Protein AF-A0A942FMG0-F1 (afdb_monomer_lite)

Structure (mmCIF, N/CA/C/O backbone):
data_AF-A0A942FMG0-F1
#
_entry.id   AF-A0A942FMG0-F1
#
loop_
_atom_site.group_PDB
_atom_site.id
_atom_site.type_symbol
_atom_site.label_atom_id
_atom_site.label_alt_id
_atom_site.label_comp_id
_atom_site.label_asym_id
_atom_site.label_entity_id
_atom_site.label_seq_id
_atom_site.pdbx_PDB_ins_code
_atom_site.Cartn_x
_atom_site.Cartn_y
_atom_site.Cartn_z
_atom_site.occupancy
_atom_site.B_iso_or_equiv
_atom_site.auth_seq_id
_atom_site.auth_comp_id
_atom_site.auth_asym_id
_atom_site.auth_atom_id
_atom_site.pdbx_PDB_model_num
ATOM 1 N N . MET A 1 1 ? 15.467 0.549 -13.999 1.00 68.69 1 MET A N 1
ATOM 2 C CA . MET A 1 1 ? 14.833 1.846 -13.618 1.00 68.69 1 MET A CA 1
ATOM 3 C C . MET A 1 1 ? 15.840 3.001 -13.536 1.00 68.69 1 MET A C 1
ATOM 5 O O . MET A 1 1 ? 16.927 2.795 -13.007 1.00 68.69 1 MET A O 1
ATOM 9 N N . ASN A 1 2 ? 15.511 4.201 -14.039 1.00 74.12 2 ASN A N 1
ATOM 10 C CA . ASN A 1 2 ? 16.360 5.401 -13.909 1.00 74.12 2 ASN A CA 1
ATOM 11 C C . ASN A 1 2 ? 15.882 6.300 -12.743 1.00 74.12 2 ASN A C 1
ATOM 13 O O . ASN A 1 2 ? 14.771 6.137 -12.237 1.00 74.12 2 ASN A O 1
ATOM 17 N N . ARG A 1 3 ? 16.703 7.260 -12.303 1.00 71.94 3 ARG A N 1
ATOM 18 C CA . ARG A 1 3 ? 16.367 8.132 -11.160 1.00 71.94 3 ARG A CA 1
ATOM 19 C C . ARG A 1 3 ? 15.080 8.943 -11.369 1.00 71.94 3 ARG A C 1
ATOM 21 O O . ARG A 1 3 ? 14.267 9.017 -10.455 1.00 71.94 3 ARG A O 1
ATOM 28 N N . ALA A 1 4 ? 14.869 9.478 -12.570 1.00 73.06 4 ALA A N 1
ATOM 29 C CA . ALA A 1 4 ? 13.677 10.262 -12.898 1.00 73.06 4 ALA A CA 1
ATOM 30 C C . ALA A 1 4 ? 12.384 9.434 -12.757 1.00 73.06 4 ALA A C 1
ATOM 32 O O . ALA A 1 4 ? 11.411 9.899 -12.175 1.00 73.06 4 ALA A O 1
ATOM 33 N N . THR A 1 5 ? 12.399 8.169 -13.188 1.00 80.06 5 THR A N 1
ATOM 34 C CA . THR A 1 5 ? 11.243 7.264 -13.066 1.00 80.06 5 THR A CA 1
ATOM 35 C C . THR A 1 5 ? 10.892 6.916 -11.615 1.00 80.06 5 THR A C 1
ATOM 37 O O . THR A 1 5 ? 9.720 6.724 -11.298 1.00 80.06 5 THR A O 1
ATOM 40 N N . LEU A 1 6 ? 11.878 6.876 -10.711 1.00 78.69 6 LEU A N 1
ATOM 41 C CA . LEU A 1 6 ? 11.636 6.661 -9.279 1.00 78.69 6 LEU A CA 1
ATOM 42 C C . LEU A 1 6 ? 11.026 7.901 -8.615 1.00 78.69 6 LEU A C 1
ATOM 44 O O . LEU A 1 6 ? 10.077 7.777 -7.844 1.00 78.69 6 LEU A O 1
ATOM 48 N N . GLU A 1 7 ? 11.531 9.089 -8.950 1.00 83.06 7 GLU A N 1
ATOM 49 C CA . GLU A 1 7 ? 11.003 10.364 -8.448 1.00 83.06 7 GLU A CA 1
ATOM 50 C C . GLU A 1 7 ? 9.549 10.580 -8.907 1.00 83.06 7 GLU A C 1
ATOM 52 O O . GLU A 1 7 ? 8.682 10.941 -8.108 1.00 83.06 7 GLU A O 1
ATOM 57 N N . GLU A 1 8 ? 9.240 10.270 -10.169 1.00 85.31 8 GLU A N 1
ATOM 58 C CA . GLU A 1 8 ? 7.866 10.289 -10.676 1.00 85.31 8 GLU A CA 1
ATOM 59 C C . GLU A 1 8 ? 6.959 9.307 -9.922 1.00 85.31 8 GLU A C 1
ATOM 61 O O . GLU A 1 8 ? 5.857 9.681 -9.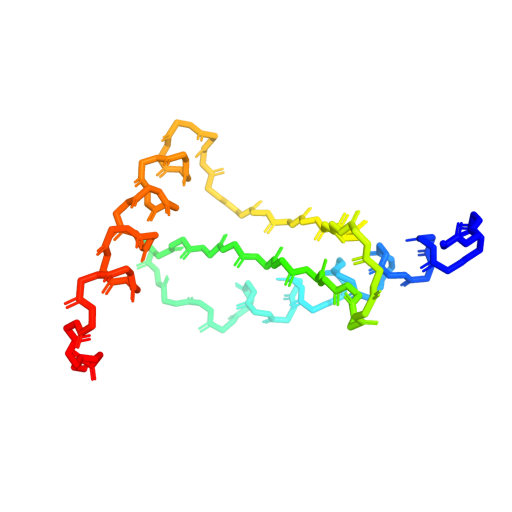503 1.00 85.31 8 GLU A O 1
ATOM 66 N N . ALA A 1 9 ? 7.419 8.069 -9.708 1.00 84.19 9 ALA A N 1
ATOM 67 C CA . ALA A 1 9 ? 6.667 7.064 -8.965 1.00 84.19 9 ALA A CA 1
ATOM 68 C C . ALA A 1 9 ? 6.383 7.524 -7.529 1.00 84.19 9 ALA A C 1
ATOM 70 O O . ALA A 1 9 ? 5.262 7.373 -7.043 1.00 84.19 9 ALA A O 1
ATOM 71 N N . GLU A 1 10 ? 7.353 8.149 -6.863 1.00 85.88 10 GLU A N 1
ATOM 72 C CA . GLU A 1 10 ? 7.196 8.672 -5.510 1.00 85.88 10 GLU A CA 1
ATOM 73 C C . GLU A 1 10 ? 6.157 9.802 -5.438 1.00 85.88 10 GLU A C 1
ATOM 75 O O . GLU A 1 10 ? 5.262 9.771 -4.587 1.00 85.88 10 GLU A O 1
ATOM 80 N N . VAL A 1 11 ? 6.210 10.770 -6.360 1.00 89.25 11 VAL A N 1
ATOM 81 C CA . VAL A 1 11 ? 5.229 11.868 -6.432 1.00 89.25 11 VAL 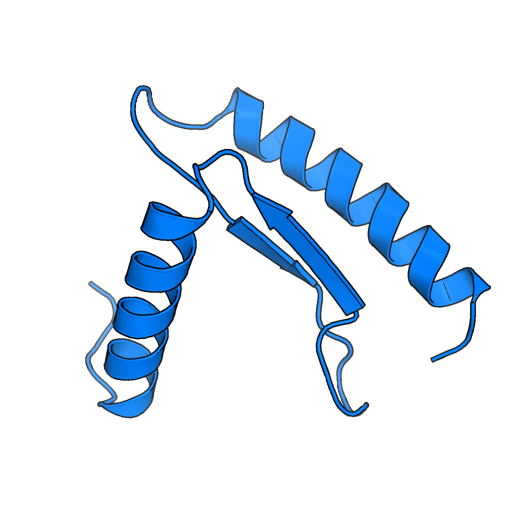A CA 1
ATOM 82 C C . VAL A 1 11 ? 3.814 11.322 -6.630 1.00 89.25 11 VAL A C 1
ATOM 84 O O . VAL A 1 11 ? 2.868 11.754 -5.960 1.00 89.25 11 VAL A O 1
ATOM 87 N N . LYS A 1 12 ? 3.650 10.340 -7.524 1.00 89.69 12 LYS A N 1
ATOM 88 C CA . LYS A 1 12 ? 2.355 9.688 -7.759 1.00 89.69 12 LYS A CA 1
ATOM 89 C C . LYS A 1 12 ? 1.898 8.895 -6.536 1.00 89.69 12 LYS A C 1
ATOM 91 O O . LYS A 1 12 ? 0.737 9.019 -6.152 1.00 89.69 12 LYS A O 1
ATOM 96 N N . CYS A 1 13 ? 2.800 8.157 -5.894 1.00 89.31 13 CYS A N 1
ATOM 97 C CA . CYS A 1 13 ? 2.524 7.374 -4.691 1.00 89.31 13 CYS A CA 1
ATOM 98 C C . CYS A 1 13 ? 1.991 8.259 -3.557 1.00 89.31 13 CYS A C 1
ATOM 100 O O . CYS A 1 13 ? 0.937 7.970 -2.990 1.00 89.31 13 CYS A O 1
ATOM 102 N N . ARG A 1 14 ? 2.638 9.404 -3.295 1.00 89.19 14 ARG A N 1
ATOM 103 C CA . ARG A 1 14 ? 2.164 10.375 -2.294 1.00 89.19 14 ARG A CA 1
ATOM 104 C C . ARG A 1 14 ? 0.769 10.900 -2.620 1.00 89.19 14 ARG A C 1
ATOM 106 O O . ARG A 1 14 ? -0.098 10.899 -1.750 1.00 89.19 14 ARG A O 1
ATOM 113 N N . ARG A 1 15 ? 0.531 11.303 -3.874 1.00 91.94 15 ARG A N 1
ATOM 114 C CA . ARG A 1 15 ? -0.782 11.806 -4.309 1.00 91.94 15 ARG A CA 1
ATOM 115 C C . ARG A 1 15 ? -1.884 10.763 -4.115 1.00 91.94 15 ARG A C 1
ATOM 117 O O . ARG A 1 15 ? -2.949 11.107 -3.611 1.00 91.94 15 ARG A O 1
ATOM 124 N N . ILE A 1 16 ? -1.639 9.513 -4.504 1.00 92.31 16 ILE A N 1
ATOM 125 C CA . ILE A 1 16 ? -2.604 8.418 -4.338 1.00 92.31 16 ILE A CA 1
ATOM 126 C C . ILE A 1 16 ? -2.835 8.143 -2.849 1.00 92.31 16 ILE A C 1
ATOM 128 O O . ILE A 1 16 ? -3.982 8.059 -2.424 1.00 92.31 16 ILE A O 1
ATOM 132 N N . GLY A 1 17 ? -1.772 8.092 -2.042 1.00 91.69 17 GLY A N 1
ATOM 133 C CA . GLY A 1 17 ? -1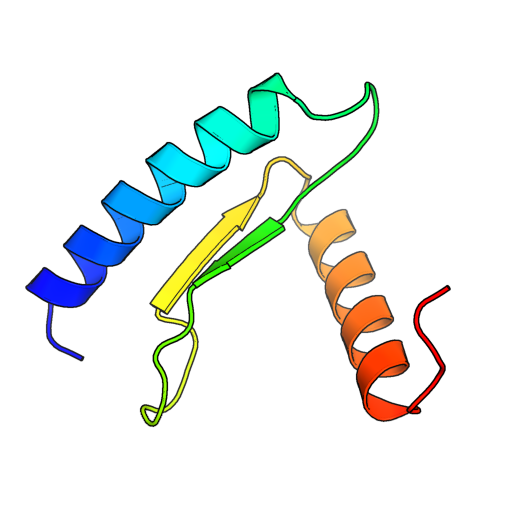.875 7.906 -0.594 1.00 91.69 17 GLY A CA 1
ATOM 134 C C . GLY A 1 17 ? -2.730 8.977 0.088 1.00 91.69 17 GLY A C 1
ATOM 135 O O . GLY A 1 17 ? -3.548 8.654 0.944 1.00 91.69 17 GLY A O 1
ATOM 136 N N . THR A 1 18 ? -2.612 10.242 -0.327 1.00 91.38 18 THR A N 1
ATOM 137 C CA . THR A 1 18 ? -3.479 11.322 0.171 1.00 91.38 18 THR A CA 1
ATOM 138 C C . THR A 1 18 ? -4.945 11.130 -0.214 1.00 91.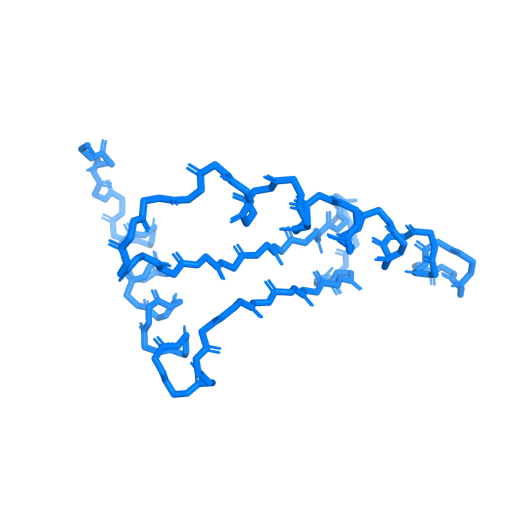38 18 THR A C 1
ATOM 140 O O . THR A 1 18 ? -5.817 11.471 0.579 1.00 91.38 18 THR A O 1
ATOM 143 N N . LEU A 1 19 ? -5.235 10.623 -1.415 1.00 92.88 19 LEU A N 1
ATOM 144 C CA . LEU A 1 19 ? -6.611 10.363 -1.846 1.00 92.88 19 LEU A CA 1
ATOM 145 C C . LEU A 1 19 ? -7.215 9.199 -1.059 1.00 92.88 19 LEU A C 1
ATOM 147 O O . LEU A 1 19 ? -8.258 9.377 -0.446 1.00 92.88 19 LEU A O 1
ATOM 151 N N . ILE A 1 20 ? -6.505 8.069 -0.984 1.00 91.06 20 ILE A N 1
ATOM 152 C CA . ILE A 1 20 ? -6.939 6.903 -0.203 1.00 91.06 20 ILE A CA 1
ATOM 153 C C . ILE A 1 20 ? -7.185 7.310 1.249 1.00 91.06 20 ILE A C 1
ATOM 155 O O . ILE A 1 20 ? -8.244 7.028 1.793 1.00 91.06 20 ILE A O 1
ATOM 159 N N . GLY A 1 21 ? -6.251 8.042 1.863 1.00 89.75 21 GLY A N 1
ATOM 160 C CA . GLY A 1 21 ? -6.370 8.459 3.258 1.00 89.75 21 GLY A CA 1
ATOM 161 C C . GLY A 1 21 ? -7.616 9.295 3.576 1.00 89.75 21 GLY A C 1
ATOM 162 O O . GLY A 1 21 ? -8.046 9.285 4.725 1.00 89.75 21 GLY A O 1
ATOM 163 N N . LYS A 1 22 ? -8.211 9.991 2.596 1.00 90.75 22 LYS A N 1
ATOM 164 C CA . LYS A 1 22 ? -9.460 10.751 2.789 1.00 90.75 22 LYS A CA 1
ATOM 165 C C . LYS A 1 22 ? -10.702 9.864 2.834 1.00 90.75 22 LYS A C 1
ATOM 167 O O . LYS A 1 22 ? -11.653 10.218 3.520 1.00 90.75 22 LYS A O 1
ATOM 172 N N . ASP A 1 23 ? -10.665 8.736 2.138 1.00 93.06 23 ASP A N 1
ATOM 173 C CA . ASP A 1 23 ? -11.806 7.831 1.981 1.00 93.06 23 ASP A CA 1
ATOM 174 C C . ASP A 1 23 ? -11.709 6.606 2.909 1.00 93.06 23 ASP A C 1
ATOM 176 O O . ASP A 1 23 ? -12.580 5.735 2.908 1.00 93.06 23 ASP A O 1
ATOM 180 N N . MET A 1 24 ? -10.645 6.523 3.715 1.00 91.44 24 MET A N 1
ATOM 181 C CA . MET A 1 24 ? -10.408 5.398 4.614 1.00 91.44 24 MET A CA 1
ATOM 182 C C . MET A 1 24 ? -11.394 5.383 5.790 1.00 91.44 24 MET A C 1
ATOM 184 O O . MET A 1 24 ? -11.572 6.405 6.461 1.00 91.44 24 MET A O 1
ATOM 188 N N . PRO A 1 25 ? -11.978 4.217 6.121 1.00 90.62 25 PRO A N 1
ATOM 189 C CA . PRO A 1 25 ? -12.783 4.074 7.325 1.00 90.62 25 PRO A CA 1
ATOM 190 C C . PRO A 1 25 ? -11.964 4.356 8.593 1.00 90.62 25 PRO A C 1
ATOM 192 O O . PRO A 1 25 ? -10.766 4.067 8.670 1.00 90.62 25 PRO A O 1
ATOM 195 N N . ALA A 1 26 ? -12.623 4.880 9.627 1.00 88.38 26 ALA A N 1
ATOM 196 C CA . ALA A 1 26 ? -11.974 5.142 10.907 1.00 88.38 26 ALA A CA 1
ATOM 197 C C . ALA A 1 26 ? -11.382 3.853 11.508 1.00 88.38 26 ALA A C 1
ATOM 199 O O . ALA A 1 26 ? -12.041 2.815 11.552 1.00 88.38 26 ALA A O 1
ATOM 200 N N . GLY A 1 27 ? -10.133 3.931 11.978 1.00 87.81 27 GLY A N 1
ATOM 201 C CA . GLY A 1 27 ? -9.412 2.797 12.568 1.00 87.81 27 GLY A CA 1
ATOM 202 C C . GLY A 1 27 ? -8.774 1.837 11.559 1.00 87.81 27 GLY A C 1
ATOM 203 O O . GLY A 1 27 ? -8.163 0.858 11.977 1.00 87.81 27 GLY A O 1
ATOM 204 N N . TRP A 1 28 ? -8.882 2.106 10.254 1.00 88.62 28 TRP A N 1
ATOM 205 C CA . TRP A 1 28 ? -8.273 1.272 9.223 1.00 88.62 28 TRP A CA 1
ATOM 206 C C . TRP A 1 28 ? -6.925 1.806 8.747 1.00 88.62 28 TRP A C 1
ATOM 208 O O . TRP A 1 28 ? -6.673 3.009 8.648 1.00 88.62 28 TRP A O 1
ATOM 218 N N . GLY A 1 29 ? -6.067 0.854 8.409 1.00 87.12 29 GLY A N 1
ATOM 219 C CA . GLY A 1 29 ? -4.740 1.070 7.873 1.00 87.12 29 GLY A CA 1
ATOM 220 C C . GLY A 1 29 ? -4.643 0.732 6.393 1.00 87.12 29 GLY A C 1
ATOM 221 O O . GLY A 1 29 ? -5.355 -0.150 5.920 1.00 87.12 29 GLY A O 1
ATOM 222 N N . PHE A 1 30 ? -3.745 1.385 5.661 1.00 88.69 30 PHE A N 1
ATOM 223 C CA . PHE A 1 30 ? -3.420 1.010 4.291 1.00 88.69 30 PHE A CA 1
ATOM 224 C C . PHE A 1 30 ? -1.916 1.051 4.036 1.00 88.69 30 PHE A C 1
ATOM 226 O O . PHE A 1 30 ? -1.146 1.769 4.677 1.00 88.69 30 PHE A O 1
ATOM 233 N N . THR A 1 31 ? -1.502 0.284 3.036 1.00 88.00 31 THR A N 1
ATOM 234 C CA . THR A 1 31 ? -0.187 0.407 2.420 1.00 88.00 31 THR A CA 1
ATOM 235 C C . THR A 1 31 ? -0.352 0.391 0.914 1.00 88.00 31 THR A C 1
ATOM 237 O O . THR A 1 31 ? -1.023 -0.474 0.359 1.00 88.00 31 THR A O 1
ATOM 240 N N . LEU A 1 32 ? 0.252 1.379 0.266 1.00 88.50 32 LEU A N 1
ATOM 241 C CA . LEU A 1 32 ? 0.331 1.498 -1.177 1.00 88.50 32 LEU A CA 1
ATOM 242 C C . LEU A 1 32 ? 1.725 1.065 -1.617 1.00 88.50 32 LEU A C 1
ATOM 244 O O . LEU A 1 32 ? 2.718 1.620 -1.150 1.00 88.50 32 LEU A O 1
ATOM 248 N N . ILE A 1 33 ? 1.787 0.095 -2.523 1.00 85.44 33 ILE A N 1
ATOM 249 C CA . ILE A 1 33 ? 3.028 -0.404 -3.114 1.00 85.44 33 ILE A CA 1
ATO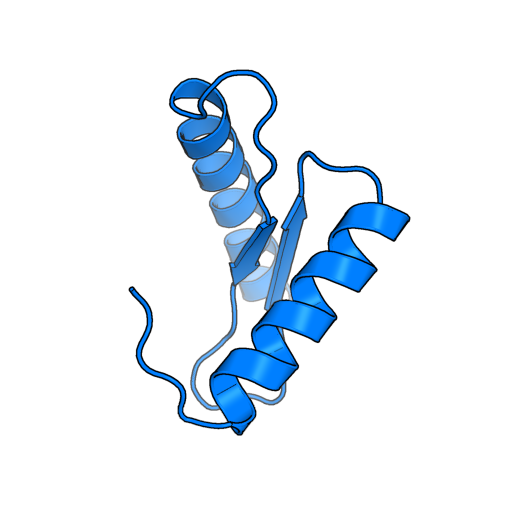M 250 C C . ILE A 1 33 ? 2.928 -0.190 -4.620 1.00 85.44 33 ILE A C 1
ATOM 252 O O . ILE A 1 33 ? 2.005 -0.696 -5.255 1.00 85.44 33 ILE A O 1
ATOM 256 N N . LEU A 1 34 ? 3.876 0.551 -5.191 1.00 84.38 34 LEU A N 1
ATOM 257 C CA . LEU A 1 34 ? 4.040 0.646 -6.637 1.00 84.38 34 LEU A CA 1
ATOM 258 C C . LEU A 1 34 ? 5.215 -0.235 -7.049 1.00 84.38 34 LEU A C 1
ATOM 260 O O . LEU A 1 34 ? 6.313 -0.131 -6.499 1.00 84.38 34 LEU A O 1
ATOM 264 N N . THR A 1 35 ? 4.972 -1.104 -8.020 1.00 80.25 35 THR A N 1
ATOM 265 C CA . THR A 1 35 ? 5.962 -2.033 -8.562 1.00 80.25 35 THR A CA 1
ATOM 266 C C . THR A 1 35 ? 6.052 -1.857 -10.072 1.00 80.25 35 THR A C 1
ATOM 268 O O . THR A 1 35 ? 5.039 -1.602 -10.728 1.00 80.25 35 THR A O 1
ATOM 271 N N . SER A 1 36 ? 7.256 -1.962 -10.631 1.00 75.25 36 SER A N 1
ATOM 272 C CA . SER A 1 36 ? 7.451 -1.942 -12.079 1.00 75.25 36 SER A CA 1
ATOM 273 C C . SER A 1 36 ? 7.173 -3.314 -12.673 1.00 75.25 36 SER A C 1
ATOM 275 O O . SER A 1 36 ? 7.688 -4.321 -12.189 1.00 75.25 36 SER A O 1
ATOM 277 N N . PHE A 1 37 ? 6.428 -3.361 -13.772 1.00 70.94 37 PHE A N 1
ATOM 278 C CA . PHE A 1 37 ? 6.274 -4.590 -14.541 1.00 70.94 37 PHE A CA 1
ATOM 279 C C . PHE A 1 37 ? 7.595 -4.953 -15.236 1.00 70.94 37 PHE A C 1
ATOM 281 O O . PHE A 1 37 ? 8.160 -4.1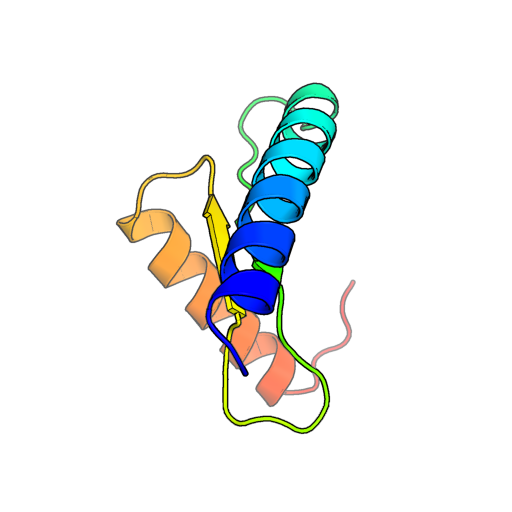29 -15.950 1.00 70.94 37 PHE A O 1
ATOM 288 N N . GLY A 1 38 ? 8.071 -6.186 -15.042 1.00 63.50 38 GLY A N 1
ATOM 289 C CA . GLY A 1 38 ? 9.206 -6.755 -15.785 1.00 63.50 38 GLY A CA 1
ATOM 290 C C . GLY A 1 38 ? 10.615 -6.413 -15.279 1.00 63.50 38 GLY A C 1
ATOM 291 O O . GLY A 1 38 ? 11.562 -7.029 -15.753 1.00 63.50 38 GLY A O 1
ATOM 292 N N . ASP A 1 39 ? 10.762 -5.506 -14.309 1.00 56.62 39 ASP A N 1
ATOM 293 C CA . ASP A 1 39 ? 12.042 -5.173 -13.660 1.00 56.62 39 ASP A CA 1
ATOM 294 C C . ASP A 1 39 ? 12.048 -5.680 -12.200 1.00 56.62 39 ASP A C 1
ATOM 296 O O . ASP A 1 39 ? 11.013 -5.697 -11.529 1.00 56.62 39 ASP A O 1
ATOM 300 N N . ASN A 1 40 ? 13.219 -6.104 -11.705 1.00 55.41 40 ASN A N 1
ATOM 301 C CA . ASN A 1 40 ? 13.419 -6.700 -10.375 1.00 55.41 40 ASN A CA 1
ATOM 302 C C . ASN A 1 40 ? 13.129 -5.713 -9.219 1.00 55.41 40 ASN A C 1
ATOM 304 O O . ASN A 1 40 ? 14.052 -5.131 -8.651 1.00 55.41 40 ASN A O 1
ATOM 308 N N . GLY A 1 41 ? 11.863 -5.579 -8.816 1.00 60.22 41 GLY A N 1
ATOM 309 C CA . GLY A 1 41 ? 11.489 -5.140 -7.466 1.00 60.22 41 GLY A CA 1
ATOM 310 C C . GLY A 1 41 ? 10.613 -3.890 -7.348 1.00 60.22 41 GLY A C 1
ATOM 311 O O . GLY A 1 41 ? 10.283 -3.208 -8.317 1.00 60.22 41 GLY A O 1
ATOM 312 N N . TYR A 1 42 ? 10.218 -3.617 -6.100 1.00 58.53 42 TYR A N 1
ATOM 313 C CA . TYR A 1 42 ? 9.347 -2.506 -5.716 1.00 58.53 42 TYR A CA 1
ATOM 314 C C . TYR A 1 42 ? 9.969 -1.147 -6.051 1.00 58.53 42 TYR A C 1
ATOM 316 O O . TYR A 1 42 ? 11.123 -0.884 -5.714 1.00 58.53 42 TYR A O 1
ATOM 324 N N . SER A 1 43 ? 9.180 -0.260 -6.656 1.00 65.00 43 SER A N 1
ATOM 325 C CA . SER A 1 43 ? 9.618 1.086 -7.035 1.00 65.00 43 SER A CA 1
ATOM 326 C C . SER A 1 43 ? 9.472 2.076 -5.877 1.00 65.00 43 SER A C 1
ATOM 328 O O . SER A 1 43 ? 10.339 2.918 -5.674 1.00 65.00 43 SER A O 1
ATOM 330 N N . THR A 1 44 ? 8.381 1.989 -5.105 1.00 73.88 44 THR A N 1
ATOM 331 C CA . THR A 1 44 ? 8.138 2.838 -3.925 1.00 73.88 44 THR A CA 1
ATOM 332 C C . THR A 1 44 ? 6.983 2.289 -3.076 1.00 73.88 44 THR A C 1
ATOM 334 O O . THR A 1 44 ? 6.124 1.567 -3.592 1.00 73.88 44 THR A O 1
ATOM 337 N N . TYR A 1 45 ? 6.940 2.629 -1.783 1.00 80.88 45 TYR A N 1
ATOM 338 C CA . TYR A 1 45 ? 5.805 2.315 -0.910 1.00 80.88 45 TYR A CA 1
ATOM 339 C C . TYR A 1 45 ? 5.467 3.465 0.049 1.00 80.88 45 TYR A C 1
ATOM 341 O O . TYR A 1 45 ? 6.334 4.254 0.425 1.00 80.88 45 TYR A O 1
ATOM 349 N N . LEU A 1 46 ? 4.201 3.535 0.465 1.00 84.38 46 LEU A N 1
ATOM 350 C CA . LEU A 1 46 ? 3.682 4.476 1.459 1.00 84.38 46 LEU A CA 1
ATOM 351 C C . LEU A 1 46 ? 2.697 3.758 2.383 1.00 84.38 46 LEU A C 1
ATOM 353 O O . LEU A 1 46 ? 1.884 2.966 1.917 1.00 84.38 46 LEU A O 1
ATOM 357 N N . SER A 1 47 ? 2.748 4.051 3.682 1.00 84.00 47 SER A N 1
ATOM 358 C CA . SER A 1 47 ? 1.835 3.498 4.689 1.00 84.00 47 SER A CA 1
ATOM 359 C C . SER A 1 47 ? 1.379 4.579 5.664 1.00 84.00 47 SER A C 1
ATOM 361 O O . SER A 1 47 ? 2.162 5.474 5.986 1.00 84.00 47 SER A O 1
ATOM 363 N N . ASN A 1 48 ? 0.141 4.478 6.154 1.00 85.12 48 ASN A N 1
ATOM 364 C CA . ASN A 1 48 ? -0.361 5.289 7.268 1.00 85.12 48 ASN A CA 1
ATOM 365 C C . ASN A 1 48 ? -0.327 4.555 8.627 1.00 85.12 48 ASN A C 1
ATOM 367 O O . ASN A 1 48 ? -0.721 5.137 9.636 1.00 85.12 48 ASN A O 1
ATOM 371 N N . CYS A 1 49 ? 0.140 3.305 8.671 1.00 85.50 49 CYS A N 1
ATOM 372 C CA . CYS A 1 49 ? 0.216 2.509 9.898 1.00 85.50 49 CYS A CA 1
ATOM 373 C C . CYS A 1 49 ? 1.618 2.507 10.499 1.00 85.50 49 CYS A C 1
ATOM 375 O O . CYS A 1 49 ? 2.621 2.761 9.823 1.00 85.50 49 CYS A O 1
ATOM 377 N N . GLN A 1 50 ? 1.702 2.100 11.767 1.00 86.12 50 GLN A N 1
ATOM 378 C CA . GLN A 1 50 ? 2.989 1.829 12.387 1.00 86.12 50 GLN A CA 1
ATOM 379 C C . GLN A 1 50 ? 3.702 0.667 11.683 1.00 86.12 50 GLN A C 1
ATOM 381 O O . GLN A 1 50 ? 3.097 -0.307 11.229 1.00 86.12 50 GLN A O 1
ATOM 386 N N . ARG A 1 51 ? 5.033 0.770 11.603 1.00 83.88 51 ARG A N 1
ATOM 387 C CA . ARG A 1 51 ? 5.888 -0.209 10.918 1.00 83.88 51 ARG A CA 1
ATOM 388 C C . ARG A 1 51 ? 5.671 -1.661 11.392 1.00 83.88 51 ARG A C 1
ATOM 390 O O . ARG A 1 51 ? 5.613 -2.525 10.517 1.00 83.88 51 ARG A O 1
ATOM 397 N N . PRO A 1 52 ? 5.552 -1.966 12.703 1.00 88.19 52 PRO A N 1
ATOM 398 C CA . PRO A 1 52 ? 5.357 -3.343 13.163 1.00 88.19 52 PRO A CA 1
ATOM 399 C C . PRO A 1 52 ? 4.046 -3.958 12.662 1.00 88.19 52 PRO A C 1
ATOM 401 O O . PRO A 1 52 ? 4.052 -5.087 12.169 1.00 88.19 52 PRO A O 1
ATOM 404 N N . ASP A 1 53 ? 2.954 -3.192 12.713 1.00 89.06 53 ASP A N 1
ATOM 405 C CA . ASP A 1 53 ? 1.634 -3.635 12.256 1.00 89.06 53 ASP A CA 1
ATOM 406 C C . ASP A 1 53 ? 1.644 -3.920 10.755 1.00 89.06 53 ASP A C 1
ATOM 408 O O . ASP A 1 53 ? 1.123 -4.943 10.307 1.00 89.06 53 ASP A O 1
ATOM 412 N N . MET A 1 54 ? 2.326 -3.072 9.975 1.00 88.56 54 MET A N 1
ATOM 413 C CA . MET A 1 54 ? 2.448 -3.309 8.539 1.00 88.56 54 MET A CA 1
ATOM 414 C C . MET A 1 54 ? 3.240 -4.553 8.188 1.00 88.56 54 MET A C 1
ATOM 416 O O . MET A 1 54 ? 2.852 -5.274 7.275 1.00 88.56 54 MET A O 1
ATOM 420 N N . ILE A 1 55 ? 4.349 -4.814 8.882 1.00 89.31 55 ILE A N 1
ATOM 421 C CA . ILE A 1 55 ? 5.148 -6.016 8.624 1.00 89.31 55 ILE A CA 1
ATOM 422 C C . ILE A 1 55 ? 4.299 -7.264 8.865 1.00 89.31 55 ILE A C 1
ATOM 424 O O . ILE A 1 55 ? 4.348 -8.198 8.066 1.00 89.31 55 ILE A O 1
ATOM 428 N N . LYS A 1 56 ? 3.505 -7.272 9.941 1.00 90.69 56 LYS A N 1
ATOM 429 C CA . LYS A 1 56 ? 2.600 -8.380 10.244 1.00 90.69 56 LYS A CA 1
ATOM 430 C C . LYS A 1 56 ? 1.538 -8.547 9.154 1.00 90.69 56 LYS A C 1
ATOM 432 O O . LYS A 1 56 ? 1.417 -9.635 8.602 1.00 90.69 56 LYS A O 1
ATOM 437 N N . ALA A 1 57 ? 0.847 -7.468 8.787 1.00 89.56 57 ALA A N 1
ATOM 438 C CA . ALA A 1 57 ? -0.197 -7.501 7.764 1.00 89.56 57 ALA A CA 1
ATOM 439 C C . ALA A 1 57 ? 0.327 -7.948 6.386 1.00 89.56 57 ALA A C 1
ATOM 441 O O . ALA A 1 57 ? -0.327 -8.731 5.703 1.00 89.56 57 ALA A O 1
ATOM 442 N N . LEU A 1 58 ? 1.519 -7.493 5.981 1.00 88.75 58 LEU A N 1
ATOM 443 C CA . LEU A 1 58 ? 2.126 -7.889 4.705 1.00 88.75 58 LEU A CA 1
ATOM 444 C C . LEU A 1 58 ? 2.520 -9.369 4.679 1.00 88.75 58 LEU A C 1
ATOM 446 O O . LEU A 1 58 ? 2.356 -10.007 3.644 1.00 88.75 58 LEU A O 1
ATOM 450 N N . ARG A 1 59 ? 3.000 -9.925 5.800 1.00 91.38 59 ARG A N 1
ATOM 451 C CA . ARG A 1 59 ? 3.273 -11.368 5.915 1.00 91.38 59 ARG A CA 1
ATOM 452 C C . ARG A 1 59 ? 1.993 -12.185 5.806 1.00 91.38 59 ARG A C 1
ATOM 454 O O . ARG A 1 59 ? 1.920 -13.075 4.975 1.00 91.38 59 ARG A O 1
ATOM 461 N N . GLU A 1 60 ? 0.960 -11.810 6.559 1.00 90.44 60 GLU A N 1
ATOM 462 C CA . GLU A 1 60 ? -0.345 -12.477 6.482 1.00 90.44 60 GLU A CA 1
ATOM 463 C C . GLU A 1 60 ? -0.944 -12.410 5.069 1.00 90.44 60 GLU A C 1
ATOM 465 O O . GLU A 1 60 ? -1.590 -13.355 4.619 1.00 90.44 60 GLU A O 1
ATOM 470 N N . MET A 1 61 ? -0.743 -11.296 4.357 1.00 87.94 61 MET A N 1
ATOM 471 C CA . MET A 1 61 ? -1.176 -11.158 2.968 1.00 87.94 61 MET A CA 1
ATOM 472 C C . MET A 1 61 ? -0.369 -12.056 2.025 1.00 87.94 61 MET A C 1
ATOM 474 O O . MET A 1 61 ? -0.964 -12.707 1.170 1.00 87.94 61 MET A O 1
ATOM 478 N N . ALA A 1 62 ? 0.956 -12.116 2.181 1.00 89.50 62 ALA A N 1
ATOM 479 C CA . ALA A 1 62 ? 1.805 -13.013 1.402 1.00 89.50 62 ALA A CA 1
ATOM 480 C C . ALA A 1 62 ? 1.383 -14.479 1.593 1.00 89.50 62 ALA A C 1
ATOM 482 O O . ALA A 1 62 ? 1.077 -15.142 0.606 1.00 89.50 62 ALA A O 1
ATOM 483 N N . ASP A 1 63 ? 1.218 -14.933 2.839 1.00 91.06 63 ASP A N 1
ATOM 484 C CA . ASP A 1 63 ? 0.780 -16.300 3.157 1.00 91.06 63 ASP A CA 1
ATOM 485 C C . ASP A 1 63 ? -0.582 -16.635 2.508 1.00 91.06 63 ASP A C 1
ATOM 487 O O . ASP A 1 63 ? -0.810 -17.732 1.986 1.00 91.06 63 ASP A O 1
ATOM 491 N N . LYS A 1 64 ? -1.519 -15.674 2.495 1.00 87.19 64 LYS A N 1
ATOM 492 C CA . LYS A 1 64 ? -2.829 -15.826 1.833 1.00 87.19 64 LYS A CA 1
ATOM 493 C C . LYS A 1 64 ? -2.712 -15.945 0.315 1.00 87.19 64 LYS A C 1
ATOM 495 O O . LYS A 1 64 ? -3.403 -16.768 -0.281 1.00 87.19 64 LYS A O 1
ATOM 500 N N . LEU A 1 65 ? -1.867 -15.125 -0.306 1.00 84.75 65 LEU A N 1
ATOM 501 C CA . LEU A 1 65 ? -1.638 -15.167 -1.750 1.00 84.75 65 LEU A CA 1
ATOM 502 C C . LEU A 1 65 ? -0.949 -16.472 -2.169 1.00 84.75 65 LEU A C 1
ATOM 504 O O . LEU A 1 65 ? -1.338 -17.071 -3.168 1.00 84.75 65 LEU A O 1
ATOM 508 N N . GLU A 1 66 ? 0.026 -16.934 -1.388 1.00 89.69 66 GLU A N 1
ATOM 509 C CA . GLU A 1 66 ? 0.770 -18.172 -1.642 1.00 89.69 66 GLU A CA 1
ATOM 510 C C . GLU A 1 66 ? -0.089 -19.428 -1.450 1.00 89.69 66 GLU A C 1
ATOM 512 O O . GLU A 1 66 ? 0.039 -20.391 -2.203 1.00 89.69 66 GLU A O 1
ATOM 517 N N . SER A 1 67 ? -1.010 -19.415 -0.482 1.00 89.00 67 SER A N 1
ATOM 518 C CA . SER A 1 67 ? -1.919 -20.543 -0.224 1.00 89.00 67 SER A CA 1
ATOM 519 C C . SER A 1 67 ? -3.045 -20.698 -1.255 1.00 89.00 67 SER A C 1
ATOM 521 O O . SER A 1 67 ? -3.773 -21.691 -1.211 1.00 89.00 67 SER A O 1
ATOM 523 N N . GLY A 1 68 ? -3.217 -19.744 -2.179 1.00 76.75 68 GLY A N 1
ATOM 524 C CA . GLY A 1 68 ? -4.281 -19.775 -3.190 1.00 76.75 68 GLY A CA 1
ATOM 525 C C . GLY A 1 68 ? -5.695 -19.652 -2.609 1.00 76.75 68 GLY A C 1
ATOM 526 O O . GLY A 1 68 ? -6.672 -19.984 -3.283 1.00 76.75 68 GLY A O 1
ATOM 527 N N . ALA A 1 69 ? -5.823 -19.202 -1.357 1.00 65.81 69 ALA A N 1
ATOM 528 C CA . ALA A 1 69 ? -7.114 -19.038 -0.709 1.00 65.81 69 ALA A CA 1
ATOM 529 C C . ALA A 1 69 ? -7.925 -17.928 -1.413 1.00 65.81 69 ALA A C 1
ATOM 531 O O . ALA A 1 69 ? -7.389 -16.845 -1.671 1.00 65.81 69 ALA A O 1
ATOM 532 N N . PRO A 1 70 ? -9.216 -18.150 -1.725 1.00 58.03 70 PRO A N 1
ATOM 533 C CA . PRO A 1 70 ? -10.036 -17.136 -2.375 1.00 58.03 70 PRO A CA 1
ATOM 534 C C . PRO A 1 70 ? -10.159 -15.896 -1.483 1.00 58.03 70 PRO A C 1
ATOM 536 O O . PRO A 1 70 ? -10.497 -16.000 -0.300 1.00 58.03 70 PRO A O 1
ATOM 539 N N . GLN A 1 71 ? -9.895 -14.720 -2.059 1.00 61.38 71 GLN A N 1
ATOM 540 C CA . GLN A 1 71 ? -10.150 -13.442 -1.397 1.00 61.38 71 GLN A CA 1
ATOM 541 C C . GLN A 1 71 ? -11.672 -13.295 -1.248 1.00 61.38 71 GLN A C 1
ATOM 543 O O . GLN A 1 71 ? -12.387 -13.301 -2.249 1.00 61.38 71 GLN A O 1
ATOM 548 N N . ARG A 1 72 ? -12.162 -13.280 -0.003 1.00 55.84 72 ARG A N 1
ATOM 549 C CA . ARG A 1 72 ? -13.581 -13.074 0.326 1.00 55.84 72 ARG A CA 1
ATOM 550 C C . ARG A 1 72 ? -13.936 -11.598 0.322 1.00 55.84 72 ARG A C 1
ATOM 552 O O . ARG A 1 72 ? -13.095 -10.815 0.815 1.00 55.84 72 ARG A O 1
#

Secondary structure (DSSP, 8-state):
--HHHHHHHHHHHHHHHHHHHHHPPTT---EEEEE-TTSSSEEEEEESS-HHHHHHHHHHHHHHHHTT----

Foldseek 3Di:
DDPVVLVVVVVVQVVVVVVCVVVDDPPDKDKDWDDDPPDPDTSDMDIPDDPVVVVVVVVVVVVCVVVVPDDD

Radius of gyration: 14.02 Å; chains: 1; bounding box: 30×32×29 Å

Sequence (72 aa):
MNRATLEEAEVKCRRIGTLIGKDMPAGWGFTLILTSFGDNGYSTYLSNCQRPDMIKALREMADKLESGAPQR

pLDDT: mean 82.34, std 10.59, range [55.41, 93.06]